Protein AF-F2K4C6-F1 (afdb_monomer_lite)

Structure (mmCIF, N/CA/C/O backbone):
data_AF-F2K4C6-F1
#
_entry.id   AF-F2K4C6-F1
#
loop_
_atom_site.group_PDB
_atom_site.id
_atom_site.type_symbol
_atom_site.label_atom_id
_atom_site.label_alt_id
_atom_site.label_comp_id
_atom_site.label_asym_id
_atom_site.label_entity_id
_atom_site.label_seq_id
_atom_site.pdbx_PDB_ins_code
_atom_site.Cartn_x
_atom_site.Cartn_y
_atom_site.Cartn_z
_atom_site.occupancy
_atom_site.B_iso_or_equiv
_atom_site.auth_seq_id
_atom_site.auth_comp_id
_atom_site.auth_asym_id
_atom_site.auth_atom_id
_atom_site.pdbx_PDB_model_num
ATOM 1 N N . MET A 1 1 ? 4.928 5.825 -32.098 1.00 40.00 1 MET A N 1
ATOM 2 C CA . MET A 1 1 ? 4.825 5.168 -30.779 1.00 40.00 1 MET A CA 1
ATOM 3 C C . MET A 1 1 ? 5.886 5.781 -29.882 1.00 40.00 1 MET A C 1
ATOM 5 O O . MET A 1 1 ? 7.008 5.912 -30.366 1.00 40.00 1 MET A O 1
ATOM 9 N N . PRO A 1 2 ? 5.565 6.223 -28.655 1.00 49.38 2 PRO A N 1
ATOM 10 C CA . PRO A 1 2 ? 6.609 6.535 -27.681 1.00 49.38 2 PRO A CA 1
ATOM 11 C C . PRO A 1 2 ? 7.498 5.294 -27.514 1.00 49.38 2 PRO A C 1
ATOM 13 O O . PRO A 1 2 ? 6.995 4.171 -27.565 1.00 49.38 2 PRO A O 1
ATOM 16 N N . ARG A 1 3 ? 8.820 5.481 -27.414 1.00 61.28 3 ARG A N 1
ATOM 17 C CA . ARG A 1 3 ? 9.746 4.366 -27.155 1.00 61.28 3 ARG A CA 1
ATOM 18 C C . ARG A 1 3 ? 9.331 3.723 -25.832 1.00 61.28 3 ARG A C 1
ATOM 20 O O . ARG A 1 3 ? 9.084 4.463 -24.881 1.00 61.28 3 ARG A O 1
ATOM 27 N N . ALA A 1 4 ? 9.250 2.393 -25.785 1.00 64.12 4 ALA A N 1
ATOM 28 C CA . ALA A 1 4 ? 8.901 1.633 -24.579 1.00 64.12 4 ALA A CA 1
ATOM 29 C C . ALA A 1 4 ? 9.709 2.104 -23.350 1.00 64.12 4 ALA A C 1
ATOM 31 O O . ALA A 1 4 ? 9.184 2.184 -22.243 1.00 64.12 4 ALA A O 1
ATOM 32 N N . ASP A 1 5 ? 10.938 2.559 -23.587 1.00 71.88 5 ASP A N 1
ATOM 33 C CA . ASP A 1 5 ? 11.842 3.115 -22.586 1.00 71.88 5 ASP A CA 1
ATOM 34 C C . ASP A 1 5 ? 11.297 4.350 -21.849 1.00 71.88 5 ASP A C 1
ATOM 36 O O . ASP A 1 5 ? 11.468 4.469 -20.638 1.00 71.88 5 ASP A O 1
ATOM 40 N N . ALA A 1 6 ? 10.600 5.259 -22.540 1.00 82.31 6 ALA A N 1
ATOM 41 C CA . ALA A 1 6 ? 10.048 6.463 -21.910 1.00 82.31 6 ALA A CA 1
ATOM 42 C C . ALA A 1 6 ? 8.894 6.123 -20.959 1.00 82.31 6 ALA A C 1
ATOM 44 O O . ALA A 1 6 ? 8.759 6.728 -19.898 1.00 82.31 6 ALA A O 1
ATOM 45 N N . PHE A 1 7 ? 8.099 5.119 -21.328 1.00 86.31 7 PHE A N 1
ATOM 46 C CA . PHE A 1 7 ? 6.971 4.662 -20.531 1.00 86.31 7 PHE A CA 1
ATOM 47 C C . PHE A 1 7 ? 7.425 4.037 -19.207 1.00 86.31 7 PHE A C 1
ATOM 49 O O . PHE A 1 7 ? 6.966 4.449 -18.143 1.00 86.31 7 PHE A O 1
ATOM 56 N N . TYR A 1 8 ? 8.359 3.081 -19.251 1.00 87.69 8 TYR A N 1
ATOM 57 C CA . TYR A 1 8 ? 8.857 2.442 -18.029 1.00 87.69 8 TYR A CA 1
ATOM 58 C C . TYR A 1 8 ? 9.624 3.415 -17.138 1.00 87.69 8 TYR A C 1
ATOM 60 O O . TYR A 1 8 ? 9.556 3.306 -15.915 1.00 87.69 8 TYR A O 1
ATOM 68 N N . PHE A 1 9 ? 10.320 4.381 -17.739 1.00 90.62 9 PHE A N 1
ATOM 69 C CA . PHE A 1 9 ? 11.008 5.426 -16.996 1.00 90.62 9 PHE A CA 1
ATOM 70 C C . PHE A 1 9 ? 10.029 6.309 -16.213 1.00 90.62 9 PHE A C 1
ATOM 72 O O . PHE A 1 9 ? 10.217 6.514 -15.015 1.00 90.62 9 PHE A O 1
ATOM 79 N N . GLU A 1 10 ? 8.973 6.798 -16.867 1.00 92.25 10 GLU A N 1
ATOM 80 C CA . GLU A 1 10 ? 7.954 7.628 -16.219 1.00 92.25 10 GLU A CA 1
ATOM 81 C C . GLU A 1 10 ? 7.222 6.851 -15.123 1.00 92.25 10 GLU A C 1
ATOM 83 O O . GLU A 1 10 ? 7.117 7.331 -13.997 1.00 92.25 10 GLU A O 1
ATOM 88 N N . LEU A 1 11 ? 6.809 5.613 -15.412 1.00 92.50 11 LEU A N 1
ATOM 89 C CA . LEU A 1 11 ? 6.166 4.741 -14.432 1.00 92.50 11 LEU A CA 1
ATOM 90 C C . LEU A 1 11 ? 7.041 4.534 -13.188 1.00 92.50 11 LEU A C 1
ATOM 92 O O . LEU A 1 11 ? 6.557 4.645 -12.061 1.00 92.50 11 LEU A O 1
ATOM 96 N N . ASN A 1 12 ? 8.336 4.282 -13.390 1.00 93.25 12 ASN A N 1
ATOM 97 C CA . ASN A 1 12 ? 9.282 4.118 -12.297 1.00 93.25 12 ASN A CA 1
ATOM 98 C C . ASN A 1 12 ? 9.453 5.407 -11.475 1.00 93.25 12 ASN A C 1
ATOM 100 O O . ASN A 1 12 ? 9.459 5.342 -10.249 1.00 93.25 12 ASN A O 1
ATOM 104 N N . ALA A 1 13 ? 9.548 6.566 -12.133 1.00 94.44 13 ALA A N 1
ATOM 105 C CA . ALA A 1 13 ? 9.710 7.858 -11.466 1.00 94.44 13 ALA A CA 1
ATOM 106 C C . ALA A 1 13 ? 8.476 8.252 -10.637 1.00 94.44 13 ALA A C 1
ATOM 108 O O . ALA A 1 13 ? 8.610 8.758 -9.521 1.00 94.44 13 ALA A O 1
ATOM 109 N N . VAL A 1 14 ? 7.269 8.006 -11.158 1.00 96.38 14 VAL A N 1
ATOM 110 C CA . VAL A 1 14 ? 6.026 8.277 -10.421 1.00 96.38 14 VAL A CA 1
ATOM 111 C C . VAL A 1 14 ? 5.914 7.351 -9.209 1.00 96.38 14 VAL A C 1
ATOM 113 O O . VAL A 1 14 ? 5.602 7.827 -8.117 1.00 96.38 14 VAL A O 1
ATOM 116 N N . LEU A 1 15 ? 6.227 6.058 -9.367 1.00 96.44 15 LEU A N 1
ATOM 117 C CA . LEU A 1 15 ? 6.209 5.104 -8.256 1.00 96.44 15 LEU A CA 1
ATOM 118 C C . LEU A 1 15 ? 7.236 5.460 -7.176 1.00 96.44 15 LEU A C 1
ATOM 120 O O . LEU A 1 15 ? 6.908 5.448 -5.993 1.00 96.44 15 LEU A O 1
ATOM 124 N N . GLU A 1 16 ? 8.458 5.817 -7.567 1.00 96.38 16 GLU A N 1
ATOM 125 C CA . GLU A 1 16 ? 9.504 6.238 -6.634 1.00 96.38 16 GLU A CA 1
ATOM 126 C C . GLU A 1 16 ? 9.077 7.459 -5.816 1.00 96.38 16 GLU A C 1
ATOM 128 O O . GLU A 1 16 ? 9.155 7.437 -4.588 1.00 96.38 16 GLU A O 1
ATOM 133 N N . LYS A 1 17 ? 8.525 8.481 -6.475 1.00 97.25 17 LYS A N 1
ATOM 134 C CA . LYS A 1 17 ? 8.016 9.668 -5.787 1.00 97.25 17 LYS A CA 1
ATOM 135 C C . LYS A 1 17 ? 6.881 9.331 -4.819 1.00 97.25 17 LYS A C 1
ATOM 137 O O . LYS A 1 17 ? 6.863 9.855 -3.709 1.00 97.25 17 LYS A O 1
ATOM 142 N N . ALA A 1 18 ? 5.949 8.464 -5.219 1.00 97.31 18 ALA A N 1
ATOM 143 C CA . ALA A 1 18 ? 4.844 8.038 -4.360 1.00 97.31 18 ALA A CA 1
ATOM 144 C C . ALA A 1 18 ? 5.346 7.289 -3.113 1.00 97.31 18 ALA A C 1
ATOM 146 O O . ALA A 1 18 ? 4.859 7.532 -2.011 1.00 97.31 18 ALA A O 1
ATOM 147 N N . ILE A 1 19 ? 6.371 6.443 -3.268 1.00 96.62 19 ILE A N 1
ATOM 148 C CA . ILE A 1 19 ? 7.059 5.752 -2.166 1.00 96.62 19 ILE A CA 1
ATOM 149 C C . ILE A 1 19 ? 7.709 6.755 -1.205 1.00 96.62 19 ILE A C 1
ATOM 151 O O . ILE A 1 19 ? 7.538 6.627 0.007 1.00 96.62 19 ILE A O 1
ATOM 155 N N . GLU A 1 20 ? 8.434 7.754 -1.720 1.00 96.31 20 GLU A N 1
ATOM 156 C CA . GLU A 1 20 ? 9.131 8.759 -0.901 1.00 96.31 20 GLU A CA 1
ATOM 157 C C . GLU A 1 20 ? 8.183 9.530 0.019 1.00 96.31 20 GLU A C 1
ATOM 159 O O . GLU A 1 20 ? 8.484 9.733 1.197 1.00 96.31 20 GLU A O 1
ATOM 164 N N . ILE A 1 21 ? 7.025 9.933 -0.507 1.00 96.25 21 ILE A N 1
ATOM 165 C CA . ILE A 1 21 ? 6.021 10.684 0.256 1.00 96.25 21 ILE A CA 1
ATOM 166 C C . ILE A 1 21 ? 4.988 9.782 0.944 1.00 96.25 21 ILE A C 1
ATOM 168 O O . ILE A 1 21 ? 4.093 10.299 1.608 1.00 96.25 21 ILE A O 1
ATOM 172 N N . LYS A 1 22 ? 5.112 8.455 0.800 1.00 94.38 22 LYS A N 1
ATOM 173 C CA . LYS A 1 22 ? 4.155 7.448 1.289 1.00 94.38 22 LYS A CA 1
ATOM 174 C C . LYS A 1 22 ? 2.709 7.727 0.854 1.00 94.38 22 LYS A C 1
ATOM 176 O O . LYS A 1 22 ? 1.775 7.557 1.634 1.00 94.38 22 LYS A O 1
ATO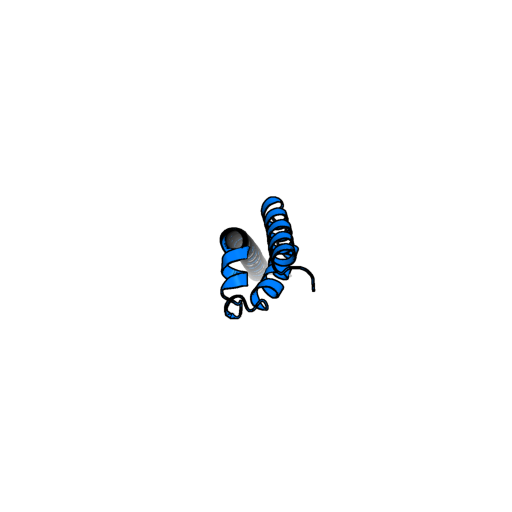M 181 N N . ASP A 1 23 ? 2.525 8.160 -0.388 1.00 96.88 23 ASP A N 1
ATOM 182 C CA . ASP A 1 23 ? 1.201 8.378 -0.972 1.00 96.88 23 ASP A CA 1
ATOM 183 C C . ASP A 1 23 ? 0.580 7.031 -1.364 1.00 96.88 23 ASP A C 1
ATOM 185 O O . ASP A 1 23 ? 0.821 6.493 -2.448 1.00 96.88 23 ASP A O 1
ATOM 189 N N . LEU A 1 24 ? -0.193 6.470 -0.433 1.00 94.62 24 LEU A N 1
ATOM 190 C CA . LEU A 1 24 ? -0.827 5.164 -0.580 1.00 94.62 24 LEU A CA 1
ATOM 191 C C . LEU A 1 24 ? -1.860 5.136 -1.707 1.00 94.62 24 LEU A C 1
ATOM 193 O O . LEU A 1 24 ? -1.939 4.134 -2.413 1.00 94.62 24 LEU A O 1
ATOM 197 N N . ASP A 1 25 ? -2.609 6.221 -1.913 1.00 95.50 25 ASP A N 1
ATOM 198 C CA . ASP A 1 25 ? -3.624 6.290 -2.968 1.00 95.50 25 ASP A CA 1
ATOM 199 C C . ASP A 1 25 ? -2.964 6.153 -4.342 1.00 95.50 25 ASP A C 1
ATOM 201 O O . ASP A 1 25 ? -3.362 5.315 -5.157 1.00 95.50 25 ASP A O 1
ATOM 205 N N . THR A 1 26 ? -1.886 6.910 -4.570 1.00 96.31 26 THR A N 1
ATOM 206 C CA . THR A 1 26 ? -1.102 6.795 -5.804 1.00 96.31 26 THR A CA 1
ATOM 207 C C . THR A 1 26 ? -0.457 5.414 -5.934 1.00 96.31 26 THR A C 1
ATOM 209 O O . THR A 1 26 ? -0.487 4.835 -7.020 1.00 96.31 26 THR A O 1
ATOM 212 N N . ILE A 1 27 ? 0.083 4.840 -4.851 1.00 96.31 27 ILE A N 1
ATOM 213 C CA . ILE A 1 27 ? 0.650 3.479 -4.865 1.00 96.31 27 ILE A CA 1
ATOM 214 C C . ILE A 1 27 ? -0.400 2.442 -5.297 1.00 96.31 27 ILE A C 1
ATOM 216 O O . ILE A 1 27 ? -0.107 1.615 -6.162 1.00 96.31 27 ILE A O 1
ATOM 220 N N . PHE A 1 28 ? -1.625 2.502 -4.767 1.00 94.44 28 PHE A N 1
ATOM 221 C CA . PHE A 1 28 ? -2.698 1.570 -5.132 1.00 94.44 28 PHE A CA 1
ATOM 222 C C . PHE A 1 28 ? -3.166 1.735 -6.580 1.00 94.44 28 PHE A C 1
ATOM 224 O O . PHE A 1 28 ? -3.433 0.745 -7.267 1.00 94.44 28 PHE A O 1
ATOM 231 N N . GLU A 1 29 ? -3.265 2.967 -7.080 1.00 95.31 29 GLU A N 1
ATOM 232 C CA . GLU A 1 29 ? -3.603 3.193 -8.488 1.00 95.31 29 GLU A CA 1
ATOM 233 C C . GLU A 1 29 ? -2.499 2.686 -9.426 1.00 95.31 29 GLU A C 1
ATOM 235 O O . GLU A 1 29 ? -2.791 2.043 -10.442 1.00 95.31 29 GLU A O 1
ATOM 240 N N . LEU A 1 30 ? -1.229 2.879 -9.059 1.00 94.19 30 LEU A N 1
ATOM 241 C CA . LEU A 1 30 ? -0.099 2.340 -9.812 1.00 94.19 30 LEU A CA 1
ATOM 242 C C . LEU A 1 30 ? -0.054 0.813 -9.765 1.00 94.19 30 LEU A C 1
ATOM 244 O O . LEU A 1 30 ? 0.204 0.203 -10.796 1.00 94.19 30 LEU A O 1
ATOM 248 N N . GLU A 1 31 ? -0.362 0.172 -8.638 1.00 91.94 31 GLU A N 1
ATOM 249 C CA . GLU A 1 31 ? -0.454 -1.291 -8.543 1.00 91.94 31 GLU A CA 1
ATOM 250 C C . GLU A 1 31 ? -1.499 -1.855 -9.524 1.00 91.94 31 GLU A C 1
ATOM 252 O O . GLU A 1 31 ? -1.221 -2.778 -10.302 1.00 91.94 31 GLU A O 1
ATOM 257 N N . LYS A 1 32 ? -2.699 -1.259 -9.563 1.00 91.44 32 LYS A N 1
ATOM 258 C CA . LYS A 1 32 ? -3.758 -1.632 -10.522 1.00 91.44 32 LYS A CA 1
ATOM 259 C C . LYS A 1 32 ? -3.331 -1.428 -11.972 1.00 91.44 32 LYS A C 1
ATOM 261 O O . LYS A 1 32 ? -3.821 -2.123 -12.862 1.00 91.44 32 LYS A O 1
ATOM 266 N N . TYR A 1 33 ? -2.478 -0.445 -12.231 1.00 91.31 33 TYR A N 1
ATOM 267 C CA . TYR A 1 33 ? -1.964 -0.167 -13.564 1.00 91.31 33 TYR A CA 1
ATOM 268 C C . TYR A 1 33 ? -0.839 -1.137 -13.963 1.00 91.31 33 TYR A C 1
ATOM 270 O O . TYR A 1 33 ? -0.890 -1.743 -15.035 1.00 91.31 33 TYR A O 1
ATOM 278 N N . ILE A 1 34 ? 0.130 -1.357 -13.073 1.00 90.62 34 ILE A N 1
ATOM 279 C CA . ILE A 1 34 ? 1.269 -2.271 -13.235 1.00 90.62 34 ILE A CA 1
ATOM 280 C C . ILE A 1 34 ? 0.786 -3.711 -13.418 1.00 90.62 34 ILE A C 1
ATOM 282 O O . ILE A 1 34 ? 1.281 -4.406 -14.298 1.00 90.62 34 ILE A O 1
ATOM 286 N N . SER A 1 35 ? -0.222 -4.154 -12.666 1.00 87.81 35 SER A N 1
ATOM 287 C CA . SER A 1 35 ? -0.798 -5.504 -12.810 1.00 87.81 35 SER A CA 1
ATOM 288 C C . SER A 1 35 ? -1.454 -5.760 -14.173 1.00 87.81 35 SER A C 1
ATOM 290 O O . SER A 1 35 ? -1.596 -6.910 -14.584 1.00 87.81 35 SER A O 1
ATOM 292 N N . LYS A 1 36 ? -1.827 -4.701 -14.903 1.00 89.75 36 LYS A N 1
ATOM 293 C CA . LYS A 1 36 ? -2.328 -4.788 -16.285 1.00 89.75 36 LYS A CA 1
ATOM 294 C C . LYS A 1 36 ? -1.208 -4.746 -17.324 1.00 89.75 36 LYS A C 1
ATOM 296 O O . LYS A 1 36 ? -1.465 -4.996 -18.502 1.00 89.75 36 LYS A O 1
ATOM 301 N N . CYS A 1 37 ? 0.017 -4.414 -16.923 1.00 85.25 37 CYS A N 1
ATOM 302 C CA . CYS A 1 37 ? 1.163 -4.422 -17.816 1.00 85.25 37 CYS A CA 1
ATOM 303 C C . CYS A 1 37 ? 1.619 -5.869 -18.044 1.00 85.25 37 CYS A C 1
ATOM 305 O O . CYS A 1 37 ? 2.014 -6.577 -17.121 1.00 85.25 37 CYS A O 1
ATOM 307 N N . HIS A 1 38 ? 1.588 -6.309 -19.300 1.00 83.75 38 HIS A N 1
ATOM 308 C CA . HIS A 1 38 ? 2.061 -7.631 -19.707 1.00 83.75 38 HIS A CA 1
ATOM 309 C C . HIS A 1 38 ? 3.577 -7.625 -19.938 1.00 83.75 38 HIS A C 1
ATOM 311 O O . HIS A 1 38 ? 4.041 -7.686 -21.078 1.00 83.75 38 HIS A O 1
ATOM 317 N N . PHE A 1 39 ? 4.357 -7.505 -18.859 1.00 83.00 39 PHE A N 1
ATOM 318 C CA . PHE A 1 39 ? 5.827 -7.523 -18.929 1.00 83.00 39 PHE A CA 1
ATOM 319 C C . PHE A 1 39 ? 6.380 -8.841 -19.501 1.00 83.00 39 PHE A C 1
ATOM 321 O O . PHE A 1 39 ? 7.453 -8.860 -20.095 1.00 83.00 39 PHE A O 1
ATOM 328 N N . ASP A 1 40 ? 5.621 -9.930 -19.376 1.00 81.94 40 ASP A N 1
ATOM 329 C CA . ASP A 1 40 ? 5.899 -11.254 -19.940 1.00 81.94 40 ASP A CA 1
ATOM 330 C C . ASP A 1 40 ? 5.833 -11.299 -21.475 1.00 81.94 40 ASP A C 1
ATOM 332 O O . ASP A 1 40 ? 6.379 -12.209 -22.094 1.00 81.94 40 ASP A O 1
ATOM 336 N N . ARG A 1 41 ? 5.172 -10.318 -22.100 1.00 86.25 41 ARG A N 1
ATOM 337 C CA . ARG A 1 41 ? 4.987 -10.245 -23.558 1.00 86.25 41 ARG A CA 1
ATOM 338 C C . ARG A 1 41 ? 5.989 -9.329 -24.255 1.00 86.25 41 ARG A C 1
ATOM 340 O O . ARG A 1 41 ? 5.841 -9.086 -25.453 1.00 86.25 41 ARG A O 1
ATOM 347 N N . LEU A 1 42 ? 6.973 -8.806 -23.527 1.00 84.31 42 LEU A N 1
ATOM 348 C CA . LEU A 1 42 ? 7.994 -7.941 -24.104 1.00 84.31 42 LEU A CA 1
ATOM 349 C C . LEU A 1 42 ? 8.911 -8.721 -25.037 1.00 84.31 42 LEU A C 1
ATOM 351 O O . LEU A 1 42 ? 9.301 -9.858 -24.756 1.00 84.31 42 LEU A O 1
ATOM 355 N N . LYS A 1 43 ? 9.278 -8.096 -26.157 1.00 89.31 43 LYS A N 1
ATOM 356 C CA . LYS A 1 43 ? 10.274 -8.676 -27.055 1.00 89.31 43 LYS A CA 1
ATOM 357 C C . LYS A 1 43 ? 11.648 -8.684 -26.377 1.00 89.31 43 LYS A C 1
ATOM 359 O O . LYS A 1 43 ? 11.927 -7.798 -25.564 1.00 89.31 43 LYS A O 1
ATOM 364 N N . PRO A 1 44 ? 12.542 -9.621 -26.733 1.00 87.12 44 PRO A N 1
ATOM 365 C CA . PRO A 1 44 ? 13.900 -9.655 -26.194 1.00 87.12 44 PRO A CA 1
ATOM 366 C C . PRO A 1 44 ? 14.650 -8.326 -26.338 1.00 87.12 44 PRO A C 1
ATOM 368 O O . PRO A 1 44 ? 15.373 -7.932 -25.427 1.00 87.12 44 PRO A O 1
ATOM 371 N N . GLU A 1 45 ? 14.448 -7.602 -27.442 1.00 86.50 45 GLU A N 1
ATOM 372 C CA . GLU A 1 45 ? 15.085 -6.303 -27.674 1.00 86.50 45 GLU A CA 1
ATOM 373 C C . GLU A 1 45 ? 14.573 -5.227 -26.707 1.00 86.50 45 GLU A C 1
ATOM 375 O O . GLU A 1 45 ? 15.360 -4.411 -26.236 1.00 86.50 45 GLU A O 1
ATOM 380 N N . GLU A 1 46 ? 13.278 -5.248 -26.378 1.00 85.81 46 GLU A N 1
ATOM 381 C CA . GLU A 1 46 ? 12.657 -4.320 -25.424 1.00 85.81 46 GLU A CA 1
ATOM 382 C C . GLU A 1 46 ? 13.075 -4.638 -23.987 1.00 85.81 46 GLU A C 1
ATOM 384 O O . GLU A 1 46 ? 13.308 -3.725 -23.198 1.00 85.81 46 GLU A O 1
ATOM 389 N N . LEU A 1 47 ? 13.208 -5.926 -23.652 1.00 85.75 47 LEU A N 1
ATOM 390 C CA . LEU A 1 47 ? 13.742 -6.375 -22.366 1.00 85.75 47 LEU A CA 1
ATOM 391 C C . LEU A 1 47 ? 15.200 -5.951 -22.201 1.00 85.75 47 LEU A C 1
ATOM 393 O O . LEU A 1 47 ? 15.557 -5.399 -21.166 1.00 85.75 47 LEU A O 1
ATOM 397 N N . ALA A 1 48 ? 16.032 -6.166 -23.222 1.00 85.12 48 ALA A N 1
ATOM 398 C CA . ALA A 1 48 ? 17.443 -5.803 -23.185 1.00 85.12 48 ALA A CA 1
ATOM 399 C C . ALA A 1 48 ? 17.649 -4.281 -23.131 1.00 85.12 48 ALA A C 1
ATOM 401 O O . ALA A 1 48 ? 18.504 -3.810 -22.382 1.00 85.12 48 ALA A O 1
ATOM 402 N N . SER A 1 49 ? 16.858 -3.493 -23.874 1.00 84.69 49 SER A N 1
ATOM 403 C CA . SER A 1 49 ? 16.968 -2.027 -23.840 1.00 84.69 49 SER A CA 1
ATOM 404 C C . SER A 1 49 ? 16.487 -1.424 -22.518 1.00 84.69 49 SER A C 1
ATOM 406 O O . SER A 1 49 ? 16.988 -0.375 -22.113 1.00 84.69 49 SER A O 1
ATOM 408 N N . ASN A 1 50 ? 15.563 -2.098 -21.822 1.00 87.75 50 ASN A N 1
ATOM 409 C CA . ASN A 1 50 ? 14.937 -1.607 -20.593 1.00 87.75 50 ASN A CA 1
ATOM 410 C C . ASN A 1 50 ? 15.334 -2.354 -19.323 1.00 87.75 50 ASN A C 1
ATOM 412 O O . ASN A 1 50 ? 14.796 -2.044 -18.262 1.00 87.75 50 ASN A O 1
ATOM 416 N N . GLU A 1 51 ? 16.275 -3.297 -19.386 1.00 87.81 51 GLU A N 1
ATOM 417 C CA . GLU A 1 51 ? 16.582 -4.215 -18.283 1.00 87.81 51 GLU A CA 1
ATOM 418 C C . GLU A 1 51 ? 16.815 -3.476 -16.960 1.00 87.81 51 GLU A C 1
ATOM 420 O O . GLU A 1 51 ? 16.238 -3.819 -15.927 1.00 87.81 51 GLU A O 1
ATOM 425 N N . LYS A 1 52 ? 17.620 -2.407 -17.000 1.00 90.69 52 LYS A N 1
ATOM 426 C CA . LYS A 1 52 ? 17.915 -1.588 -15.821 1.00 90.69 52 LYS A CA 1
ATOM 427 C C . LYS A 1 52 ? 16.655 -0.928 -15.253 1.00 90.69 52 LYS A C 1
ATOM 429 O O . LYS A 1 52 ? 16.465 -0.945 -14.043 1.00 90.69 52 LYS A O 1
ATOM 434 N N . ILE A 1 53 ? 15.809 -0.362 -16.113 1.00 91.00 53 ILE A N 1
ATOM 435 C CA . ILE A 1 53 ? 14.584 0.337 -15.700 1.00 91.00 53 ILE A CA 1
ATOM 436 C C . ILE A 1 53 ? 13.582 -0.665 -15.120 1.00 91.00 53 ILE A C 1
ATOM 438 O O . ILE A 1 53 ? 13.017 -0.415 -14.060 1.00 91.00 53 ILE A O 1
ATOM 442 N N . LEU A 1 54 ? 13.404 -1.820 -15.766 1.00 90.56 54 LEU A N 1
ATOM 443 C CA . LEU A 1 54 ? 12.514 -2.884 -15.297 1.00 90.56 54 LEU A CA 1
ATOM 444 C C . LEU A 1 54 ? 12.979 -3.469 -13.959 1.00 90.56 54 LEU A C 1
ATOM 446 O O . LEU A 1 54 ? 12.152 -3.753 -13.094 1.00 90.56 54 LEU A O 1
ATOM 450 N N . ARG A 1 55 ? 14.295 -3.600 -13.758 1.00 92.75 55 ARG A N 1
ATOM 451 C CA . ARG A 1 55 ? 14.868 -4.030 -12.479 1.00 92.75 55 ARG A CA 1
ATOM 452 C C . ARG A 1 55 ? 14.548 -3.040 -11.361 1.00 92.75 55 ARG A C 1
ATOM 454 O O . ARG A 1 55 ? 14.008 -3.451 -10.339 1.00 92.75 55 ARG A O 1
ATOM 461 N N . THR A 1 56 ? 14.816 -1.751 -11.575 1.00 93.44 56 THR A N 1
ATOM 462 C CA . THR A 1 56 ? 14.499 -0.703 -10.591 1.00 93.44 56 THR A CA 1
ATOM 463 C C . THR A 1 56 ? 12.995 -0.611 -10.328 1.00 93.44 56 THR A C 1
ATOM 465 O O . THR A 1 56 ? 12.585 -0.481 -9.178 1.00 93.44 56 THR A O 1
ATOM 468 N N . LEU A 1 57 ? 12.160 -0.768 -11.358 1.00 93.06 57 LEU A N 1
ATOM 469 C CA . LEU A 1 57 ? 10.710 -0.827 -11.191 1.00 93.06 57 LEU A CA 1
ATOM 470 C C . LEU A 1 57 ? 10.296 -2.002 -10.293 1.00 93.06 57 LEU A C 1
ATOM 472 O O . LEU A 1 57 ? 9.468 -1.823 -9.404 1.00 93.06 57 LEU A O 1
ATOM 476 N N . GLY A 1 58 ? 10.903 -3.179 -10.472 1.00 92.81 58 GLY A N 1
ATOM 477 C CA . GLY A 1 58 ? 10.678 -4.340 -9.608 1.00 92.81 58 GLY A CA 1
ATOM 478 C C . GLY A 1 58 ? 11.057 -4.087 -8.146 1.00 92.81 58 GLY A C 1
ATOM 479 O O . GLY A 1 58 ? 10.277 -4.395 -7.245 1.00 92.81 58 GLY A O 1
ATOM 480 N N . GLU A 1 59 ? 12.216 -3.472 -7.903 1.00 95.88 59 GLU A N 1
ATOM 481 C CA . GLU A 1 59 ? 12.653 -3.061 -6.559 1.00 95.88 59 GLU A CA 1
ATOM 482 C C . GLU A 1 59 ? 11.671 -2.053 -5.938 1.00 95.88 59 GLU A C 1
ATOM 484 O O . GLU A 1 59 ? 11.300 -2.171 -4.769 1.00 95.88 59 GLU A O 1
ATOM 489 N N . ASN A 1 60 ? 11.184 -1.093 -6.725 1.00 95.31 60 ASN A N 1
ATOM 490 C CA . ASN A 1 60 ? 10.212 -0.098 -6.277 1.00 95.31 60 ASN A CA 1
ATOM 491 C C . ASN A 1 60 ? 8.859 -0.723 -5.933 1.00 95.31 60 ASN A C 1
ATOM 493 O O . ASN A 1 60 ? 8.287 -0.385 -4.900 1.00 95.31 60 ASN A O 1
ATOM 497 N N . ILE A 1 61 ? 8.378 -1.684 -6.723 1.00 95.00 61 ILE A N 1
ATOM 498 C CA . ILE A 1 61 ? 7.153 -2.436 -6.414 1.00 95.00 61 ILE A CA 1
ATOM 499 C C . ILE A 1 61 ? 7.291 -3.166 -5.072 1.00 95.00 61 ILE A C 1
ATOM 501 O O . ILE A 1 61 ? 6.376 -3.114 -4.253 1.00 95.00 61 ILE A O 1
ATOM 505 N N . GLN A 1 62 ? 8.441 -3.793 -4.799 1.00 96.06 62 GLN A N 1
ATOM 506 C CA . GLN A 1 62 ? 8.685 -4.453 -3.510 1.00 96.06 62 GLN A CA 1
ATOM 507 C C . GLN A 1 62 ? 8.685 -3.458 -2.342 1.00 96.06 62 GLN A C 1
ATOM 509 O O . GLN A 1 62 ? 8.070 -3.723 -1.309 1.00 96.06 62 GLN A O 1
ATOM 514 N N . ARG A 1 63 ? 9.324 -2.291 -2.508 1.00 96.19 63 ARG A N 1
ATOM 515 C CA . ARG A 1 63 ? 9.304 -1.221 -1.495 1.00 96.19 63 ARG A CA 1
ATOM 516 C C . ARG A 1 63 ? 7.888 -0.703 -1.235 1.00 96.19 63 ARG A C 1
ATOM 518 O O . ARG A 1 63 ? 7.515 -0.517 -0.080 1.00 96.19 63 ARG A O 1
ATOM 525 N N . ALA A 1 64 ? 7.100 -0.491 -2.287 1.00 96.06 64 ALA A N 1
ATOM 526 C CA . ALA A 1 64 ? 5.711 -0.061 -2.172 1.00 96.06 64 ALA A CA 1
ATOM 527 C C . ALA A 1 64 ? 4.850 -1.101 -1.436 1.00 96.06 64 ALA A C 1
ATOM 529 O O . ALA A 1 64 ? 4.090 -0.738 -0.540 1.00 96.06 64 ALA A O 1
ATOM 530 N N . ALA A 1 65 ? 5.022 -2.390 -1.749 1.00 93.50 65 ALA A N 1
ATOM 531 C CA . ALA A 1 65 ? 4.321 -3.476 -1.065 1.00 93.50 65 ALA A CA 1
ATOM 532 C C . ALA A 1 65 ? 4.638 -3.512 0.439 1.00 93.50 65 ALA A C 1
ATOM 534 O O . ALA A 1 65 ? 3.733 -3.687 1.253 1.00 93.50 65 ALA A O 1
ATOM 535 N N . GLU A 1 66 ? 5.897 -3.286 0.823 1.00 96.00 66 GLU A N 1
ATOM 536 C CA . GLU A 1 66 ? 6.286 -3.215 2.234 1.00 96.00 66 GLU A CA 1
ATOM 537 C C . GLU A 1 66 ? 5.647 -2.018 2.956 1.00 96.00 66 GLU A C 1
ATOM 539 O O . GLU A 1 66 ? 5.178 -2.161 4.084 1.00 96.00 66 GLU A O 1
ATOM 544 N N . ILE A 1 67 ? 5.559 -0.852 2.303 1.00 94.69 67 ILE A N 1
ATOM 545 C CA . ILE A 1 67 ? 4.860 0.320 2.857 1.00 94.69 67 ILE A CA 1
ATOM 546 C C . ILE A 1 67 ? 3.383 0.001 3.113 1.00 94.69 67 ILE A C 1
ATOM 548 O O . ILE A 1 67 ? 2.882 0.274 4.204 1.00 94.69 67 ILE A O 1
ATOM 552 N N . VAL A 1 68 ? 2.701 -0.610 2.139 1.00 94.00 68 VAL A N 1
ATOM 553 C CA . VAL A 1 68 ? 1.292 -1.009 2.276 1.00 94.00 68 VAL A CA 1
ATOM 554 C C . VAL A 1 68 ? 1.116 -2.015 3.414 1.00 94.00 68 VAL A C 1
ATOM 556 O O . VAL A 1 68 ? 0.203 -1.868 4.225 1.00 94.00 68 VAL A O 1
ATOM 559 N N . ARG A 1 69 ? 2.009 -3.007 3.519 1.00 95.75 69 ARG A N 1
ATOM 560 C CA . ARG A 1 69 ? 1.987 -4.022 4.582 1.00 95.75 69 ARG A CA 1
ATOM 561 C C . ARG A 1 69 ? 2.102 -3.394 5.972 1.00 95.75 69 ARG A C 1
ATOM 563 O O . ARG A 1 69 ? 1.321 -3.726 6.859 1.00 95.75 69 ARG A O 1
ATOM 570 N N . VAL A 1 70 ? 3.048 -2.473 6.159 1.00 95.62 70 VAL A N 1
ATOM 571 C CA . VAL A 1 70 ? 3.236 -1.768 7.437 1.00 95.62 70 VAL A CA 1
ATOM 572 C C . VAL A 1 70 ? 2.009 -0.929 7.793 1.00 95.62 70 VAL A C 1
ATOM 574 O O . VAL A 1 70 ? 1.595 -0.917 8.952 1.00 95.62 70 VAL A O 1
ATOM 577 N N 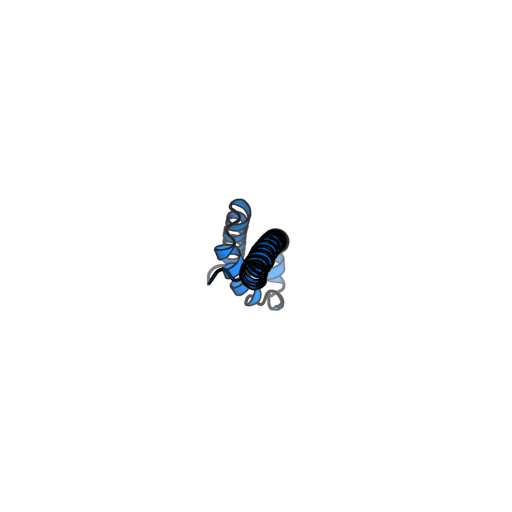. GLU A 1 71 ? 1.395 -0.258 6.817 1.00 94.75 71 GLU A N 1
ATOM 578 C CA . GLU A 1 71 ? 0.187 0.523 7.086 1.00 94.75 71 GLU A CA 1
ATOM 579 C C . GLU A 1 71 ? -1.002 -0.365 7.475 1.00 94.75 71 GLU A C 1
ATOM 581 O O . GLU A 1 71 ? -1.730 -0.045 8.415 1.00 94.75 71 GLU A O 1
ATOM 586 N N . GLN A 1 72 ? -1.167 -1.518 6.822 1.00 94.38 72 GLN A N 1
ATOM 587 C CA . GLN A 1 72 ? -2.190 -2.497 7.200 1.00 94.38 72 GLN A CA 1
ATOM 588 C C . GLN A 1 72 ? -2.021 -2.957 8.653 1.00 94.38 72 GLN A C 1
ATOM 590 O O . GLN A 1 72 ? -2.989 -2.941 9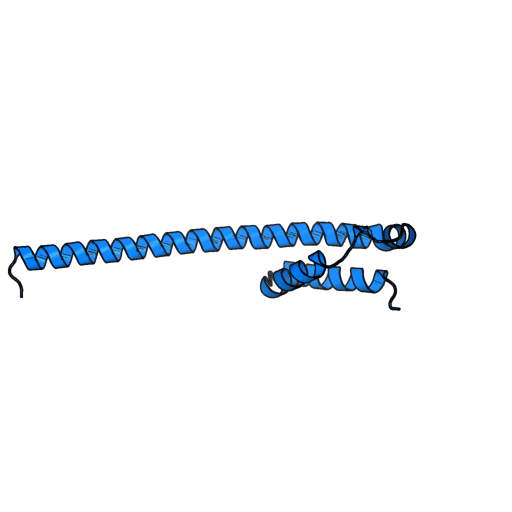.413 1.00 94.38 72 GLN A O 1
ATOM 595 N N . GLU A 1 73 ? -0.795 -3.278 9.077 1.00 97.06 73 GLU A N 1
ATOM 596 C CA . GLU A 1 73 ? -0.516 -3.643 10.472 1.00 97.06 73 GLU A CA 1
ATOM 597 C C . GLU A 1 73 ? -0.853 -2.515 11.462 1.00 97.06 73 GLU A C 1
ATOM 599 O O . GLU A 1 73 ? -1.303 -2.782 12.581 1.00 97.06 73 GLU A O 1
ATOM 604 N N . ASN A 1 74 ? -0.631 -1.251 11.085 1.00 96.19 74 ASN A N 1
ATOM 605 C CA . ASN A 1 74 ? -0.986 -0.105 11.925 1.00 96.19 74 ASN A CA 1
ATOM 606 C C . ASN A 1 74 ? -2.507 0.015 12.076 1.00 96.19 74 ASN A C 1
ATOM 608 O O . ASN A 1 74 ? -3.005 0.111 13.201 1.00 96.19 74 ASN A O 1
ATOM 612 N N . ILE A 1 75 ? -3.243 -0.075 10.966 1.00 96.62 75 ILE A N 1
ATOM 613 C CA . ILE A 1 75 ? -4.711 -0.021 10.951 1.00 96.62 75 ILE A CA 1
ATOM 614 C C . ILE A 1 75 ? -5.308 -1.165 11.781 1.00 96.62 75 ILE A C 1
ATOM 616 O O . ILE A 1 75 ? -6.245 -0.950 12.552 1.00 96.62 75 ILE A O 1
ATOM 620 N N . GLU A 1 76 ? -4.760 -2.378 11.683 1.00 96.69 76 GLU A N 1
ATOM 621 C CA . GLU A 1 76 ? -5.213 -3.524 12.479 1.00 96.69 76 GLU A CA 1
ATOM 622 C C . GLU A 1 76 ? -5.040 -3.295 13.989 1.00 96.69 76 GLU A C 1
ATOM 624 O O . GLU A 1 76 ? -5.954 -3.582 14.769 1.00 96.69 76 GLU A O 1
ATOM 629 N N . LYS A 1 77 ? -3.909 -2.716 14.414 1.00 96.81 77 LYS A N 1
ATOM 630 C CA . LYS A 1 77 ? -3.660 -2.370 15.827 1.00 96.81 77 LYS A CA 1
ATOM 631 C C . LYS A 1 77 ? -4.606 -1.281 16.331 1.00 96.81 77 LYS A C 1
ATOM 633 O O . LYS A 1 77 ? -5.104 -1.358 17.461 1.00 96.81 77 LYS A O 1
ATOM 638 N N . GLU A 1 78 ? -4.870 -0.267 15.513 1.00 97.50 78 GLU A N 1
ATOM 639 C CA . GLU A 1 78 ? -5.838 0.779 15.848 1.00 97.50 78 GLU A CA 1
ATOM 640 C C . GLU A 1 78 ? -7.253 0.211 15.980 1.00 97.50 78 GLU A C 1
ATOM 642 O O . GLU A 1 78 ? -7.961 0.518 16.945 1.00 97.50 78 GLU A O 1
ATOM 647 N N . LEU A 1 79 ? -7.644 -0.675 15.062 1.00 96.44 79 LEU A N 1
ATOM 648 C CA . LEU A 1 79 ? -8.936 -1.347 15.100 1.00 96.44 79 LEU A CA 1
ATOM 649 C C . LEU A 1 79 ? -9.103 -2.176 16.379 1.00 96.44 79 LEU A C 1
ATOM 651 O O . LEU A 1 79 ? -10.165 -2.126 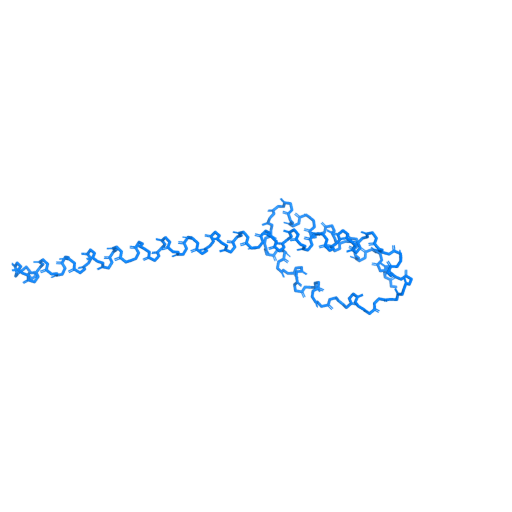17.005 1.00 96.44 79 LEU A O 1
ATOM 655 N N . GLU A 1 80 ? -8.068 -2.907 16.791 1.00 96.94 80 GLU A N 1
ATOM 656 C CA . GLU A 1 80 ? -8.101 -3.678 18.036 1.00 96.94 80 GLU A CA 1
ATOM 657 C C . GLU A 1 80 ? -8.258 -2.764 19.258 1.00 96.94 80 GLU A C 1
ATOM 659 O O . GLU A 1 80 ? -9.135 -2.973 20.099 1.00 96.94 80 GLU A O 1
ATOM 664 N N . THR A 1 81 ? -7.529 -1.646 19.280 1.00 97.25 81 THR A N 1
ATOM 665 C CA . THR A 1 81 ? -7.661 -0.626 20.331 1.00 97.25 81 THR A CA 1
ATOM 666 C C . THR A 1 81 ? -9.087 -0.059 20.410 1.00 97.25 81 THR A C 1
ATOM 668 O O . THR A 1 81 ? -9.614 0.194 21.500 1.00 97.25 81 THR A O 1
ATOM 671 N N . VAL A 1 82 ? -9.743 0.160 19.267 1.00 97.00 82 VAL A N 1
ATOM 672 C CA . VAL A 1 82 ? -11.137 0.630 19.213 1.00 97.00 82 VAL A CA 1
ATOM 673 C C . VAL A 1 82 ? -12.104 -0.430 19.745 1.00 97.00 82 VAL A C 1
ATOM 675 O O . VAL A 1 82 ? -13.005 -0.091 20.523 1.00 97.00 82 VAL A O 1
ATOM 678 N N . LYS A 1 83 ? -11.920 -1.705 19.383 1.00 96.19 83 LYS A N 1
ATOM 679 C CA . LYS A 1 83 ? -12.744 -2.814 19.895 1.00 96.19 83 LYS A CA 1
ATOM 680 C C . LYS A 1 83 ? -12.645 -2.934 21.415 1.00 96.19 83 LYS A C 1
ATOM 682 O O . LYS A 1 83 ? -13.677 -3.041 22.081 1.00 96.19 83 LYS A O 1
ATOM 687 N N . ASP A 1 84 ? -11.444 -2.827 21.975 1.00 96.38 84 ASP A N 1
ATOM 688 C CA . ASP A 1 84 ? -11.229 -2.877 23.424 1.00 96.38 84 ASP A CA 1
ATOM 689 C C . ASP A 1 84 ? -11.931 -1.733 24.157 1.00 96.38 84 ASP A C 1
ATOM 691 O O . ASP A 1 84 ? -12.637 -1.950 25.152 1.00 96.38 84 ASP A O 1
ATOM 695 N N . LYS A 1 85 ? -11.830 -0.509 23.625 1.00 96.31 85 LYS A N 1
ATOM 696 C CA . LYS A 1 85 ? -12.573 0.646 24.154 1.00 96.31 85 LYS A CA 1
ATOM 697 C C . LYS A 1 85 ? -14.080 0.402 24.108 1.00 96.31 85 LYS A C 1
ATOM 699 O O . LYS A 1 85 ? -14.777 0.664 25.092 1.00 96.31 85 LYS A O 1
ATOM 704 N N . GLN A 1 86 ? -14.590 -0.141 23.004 1.00 96.06 86 GLN A N 1
ATOM 705 C CA . GLN A 1 86 ? -16.010 -0.455 22.864 1.00 96.06 86 GLN A CA 1
ATOM 706 C C . GLN A 1 86 ? -16.466 -1.511 23.884 1.00 96.06 86 GLN A C 1
ATOM 708 O O . GLN A 1 86 ? -17.533 -1.365 24.489 1.00 96.06 86 GLN A O 1
ATOM 713 N N . ASN A 1 87 ? -15.661 -2.549 24.115 1.00 96.06 87 ASN A N 1
ATOM 714 C CA . ASN A 1 87 ? -15.941 -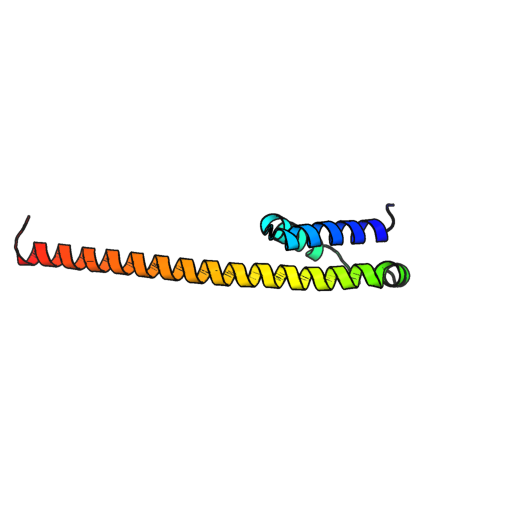3.585 25.110 1.00 96.06 87 ASN A CA 1
ATOM 715 C C . ASN A 1 87 ? -15.945 -3.020 26.534 1.00 96.06 87 ASN A C 1
ATOM 717 O O . ASN A 1 87 ? -16.854 -3.318 27.311 1.00 96.06 87 ASN A O 1
ATOM 721 N N . SER A 1 88 ? -15.000 -2.137 26.861 1.00 96.00 88 SER A N 1
ATOM 722 C CA . SER A 1 88 ? -14.970 -1.440 28.151 1.00 96.00 88 SER A CA 1
ATOM 723 C C . SER A 1 88 ? -16.241 -0.613 28.389 1.00 96.00 88 SER A C 1
ATOM 725 O O . SER A 1 88 ? -16.885 -0.739 29.434 1.00 96.00 88 SER A O 1
ATOM 727 N N . VAL A 1 89 ? -16.688 0.154 27.386 1.00 96.31 89 VAL A N 1
ATOM 728 C CA . VAL A 1 89 ? -17.944 0.922 27.459 1.00 96.31 89 VAL A CA 1
ATOM 729 C C . VAL A 1 89 ? -19.157 0.004 27.643 1.00 96.31 89 VAL A C 1
ATOM 731 O O . VAL A 1 89 ? -19.994 0.267 28.510 1.00 96.31 89 VAL A O 1
ATOM 734 N N . LYS A 1 90 ? -19.251 -1.098 26.884 1.00 95.38 90 LYS A N 1
ATOM 735 C CA . LYS A 1 90 ? -20.330 -2.095 27.034 1.00 95.38 90 LYS A CA 1
ATOM 736 C C . LYS A 1 90 ? -20.360 -2.687 28.447 1.00 95.38 90 LYS A C 1
ATOM 738 O O . LYS A 1 90 ? -21.431 -2.754 29.051 1.00 95.38 90 LYS A O 1
ATOM 743 N N . ASN A 1 91 ? -19.201 -3.045 28.995 1.00 95.19 91 ASN A N 1
ATOM 744 C CA . ASN A 1 91 ? -19.078 -3.594 30.346 1.00 95.19 91 ASN A CA 1
ATOM 745 C C . ASN A 1 91 ? -19.482 -2.576 31.419 1.00 95.19 91 ASN A C 1
ATOM 747 O O . ASN A 1 91 ? -20.226 -2.912 32.342 1.00 95.19 91 ASN A O 1
ATOM 751 N N . ASN A 1 92 ? -19.058 -1.319 31.287 1.00 95.88 92 ASN A N 1
ATOM 752 C CA . ASN A 1 92 ? -19.462 -0.254 32.205 1.00 95.88 92 ASN A CA 1
ATOM 753 C C . ASN A 1 92 ? -20.970 0.007 32.139 1.00 95.88 92 ASN A C 1
ATOM 755 O O . ASN A 1 92 ? -21.621 0.107 33.180 1.00 95.88 92 ASN A O 1
ATOM 759 N N . ARG A 1 93 ? -21.556 0.017 30.936 1.00 93.88 93 ARG A N 1
ATOM 760 C CA . ARG A 1 93 ? -23.011 0.114 30.761 1.00 93.88 93 ARG A CA 1
ATOM 761 C C . ARG A 1 93 ? -23.736 -1.037 31.459 1.00 93.88 93 ARG A C 1
ATOM 763 O O . ARG A 1 93 ? -24.705 -0.792 32.174 1.00 93.88 93 ARG A O 1
ATOM 770 N N . ALA A 1 94 ? -23.260 -2.272 31.300 1.00 93.81 94 ALA A N 1
ATOM 771 C CA . ALA A 1 94 ? -23.843 -3.440 31.961 1.00 93.81 94 ALA A CA 1
ATOM 772 C C . ALA A 1 94 ? -23.784 -3.336 33.496 1.00 93.81 94 ALA A C 1
ATOM 774 O O . ALA A 1 94 ? -24.767 -3.649 34.175 1.00 93.81 94 ALA A O 1
ATOM 775 N N . LYS A 1 95 ? -22.670 -2.836 34.050 1.00 94.94 95 LYS A N 1
ATOM 776 C CA . LYS A 1 95 ? -22.528 -2.575 35.492 1.00 94.94 95 LYS A CA 1
ATOM 777 C C . LYS A 1 95 ? -23.531 -1.533 35.991 1.00 94.94 95 LYS A C 1
ATOM 779 O O . LYS A 1 95 ? -24.183 -1.781 37.000 1.00 94.94 95 LYS A O 1
ATOM 784 N N . ILE A 1 96 ? -23.707 -0.418 35.277 1.00 93.31 96 ILE A N 1
ATOM 785 C CA . ILE A 1 96 ? -24.673 0.636 35.646 1.00 93.31 96 ILE A CA 1
ATOM 786 C C . ILE A 1 96 ? -26.105 0.094 35.636 1.00 93.31 96 ILE A C 1
ATOM 788 O O . ILE A 1 96 ? -26.835 0.264 36.610 1.00 93.31 96 ILE A O 1
ATOM 792 N N . VAL A 1 97 ? -26.493 -0.617 34.572 1.00 92.00 97 VAL A N 1
ATOM 793 C CA . VAL A 1 97 ? -27.822 -1.245 34.472 1.00 92.00 97 VAL A CA 1
ATOM 794 C C . VAL A 1 97 ? -28.055 -2.216 35.633 1.00 92.00 97 VAL A C 1
ATOM 796 O O . VAL A 1 97 ? -29.120 -2.203 36.250 1.00 92.00 97 VAL A O 1
ATOM 799 N N . SER A 1 98 ? -27.050 -3.027 35.969 1.00 91.25 98 SER A N 1
ATOM 800 C CA . SER A 1 98 ? -27.132 -3.972 37.088 1.00 91.25 98 SER A CA 1
ATOM 801 C C . SER A 1 98 ? -27.258 -3.253 38.434 1.00 91.25 98 SER A C 1
ATOM 803 O O . SER A 1 98 ? -28.083 -3.638 39.259 1.00 91.25 98 SER A O 1
ATOM 805 N N . TYR A 1 99 ? -26.495 -2.176 38.641 1.00 92.00 99 TYR A N 1
ATOM 806 C CA . TYR A 1 99 ? -26.568 -1.347 39.842 1.00 92.00 99 TYR A CA 1
ATOM 807 C C . TYR A 1 99 ? -27.958 -0.714 40.021 1.00 92.00 99 TYR A C 1
ATOM 809 O O . TYR A 1 99 ? -28.542 -0.836 41.099 1.00 92.00 99 TYR A O 1
ATOM 817 N N . HIS A 1 100 ? -28.531 -0.118 38.967 1.00 90.56 100 HIS A N 1
ATOM 818 C CA . HIS A 1 100 ? -29.890 0.440 39.010 1.00 90.56 100 HIS A CA 1
ATOM 819 C C . HIS A 1 100 ? -30.940 -0.628 39.333 1.00 90.56 100 HIS A C 1
ATOM 821 O O . HIS A 1 100 ? -31.803 -0.399 40.182 1.00 90.56 100 HIS A O 1
ATOM 827 N N . LYS A 1 101 ? -30.816 -1.821 38.732 1.00 89.50 101 LYS A N 1
ATOM 828 C CA . LYS A 1 101 ? -31.714 -2.953 38.996 1.00 89.50 101 LYS A CA 1
ATOM 829 C C . LYS A 1 101 ? -31.676 -3.394 40.462 1.00 89.50 101 LYS A C 1
ATOM 831 O O . LYS A 1 101 ? -32.728 -3.614 41.047 1.00 89.50 101 LYS A O 1
ATOM 836 N N . VAL A 1 102 ? -30.488 -3.510 41.062 1.00 90.06 102 VAL A N 1
ATOM 837 C CA . VAL A 1 102 ? -30.340 -3.922 42.473 1.00 90.06 102 VAL A CA 1
ATOM 838 C C . VAL A 1 102 ? -30.835 -2.840 43.436 1.00 90.06 102 VAL A C 1
ATOM 840 O O . VAL A 1 102 ? -31.389 -3.155 44.486 1.00 90.06 102 VAL A O 1
ATOM 843 N N . LYS A 1 103 ? -30.647 -1.561 43.098 1.00 86.75 103 LYS A N 1
ATOM 844 C CA . LYS A 1 103 ? -31.019 -0.433 43.963 1.00 86.75 103 LYS A CA 1
ATOM 845 C C . LYS A 1 103 ? -32.462 0.055 43.779 1.00 86.75 103 LYS A C 1
ATOM 847 O O . LYS A 1 103 ? -32.838 1.004 44.459 1.00 86.75 103 LYS A O 1
ATOM 852 N N . ASN A 1 104 ? -33.261 -0.570 42.905 1.00 81.44 104 ASN A N 1
ATOM 853 C CA . ASN A 1 104 ? -34.605 -0.106 42.522 1.00 81.44 104 ASN A CA 1
ATOM 854 C C . ASN A 1 104 ? -34.640 1.380 42.111 1.00 81.44 104 ASN A C 1
ATOM 856 O O . ASN A 1 104 ? -35.639 2.069 42.316 1.00 81.44 104 ASN A O 1
ATOM 860 N N . LEU A 1 105 ? -33.543 1.875 41.535 1.00 72.06 105 LEU A N 1
ATOM 861 C CA . LEU A 1 105 ? -33.470 3.228 40.996 1.00 72.06 105 LEU A CA 1
ATOM 862 C C . LEU A 1 105 ? -34.175 3.187 39.634 1.00 72.06 105 LEU A C 1
ATOM 864 O O . LEU A 1 105 ? -33.639 2.601 38.691 1.00 72.06 105 LEU A O 1
ATOM 868 N N . LYS A 1 106 ? -35.413 3.691 39.581 1.00 59.88 106 LYS A N 1
ATOM 869 C CA . LYS A 1 106 ? -36.186 3.854 38.342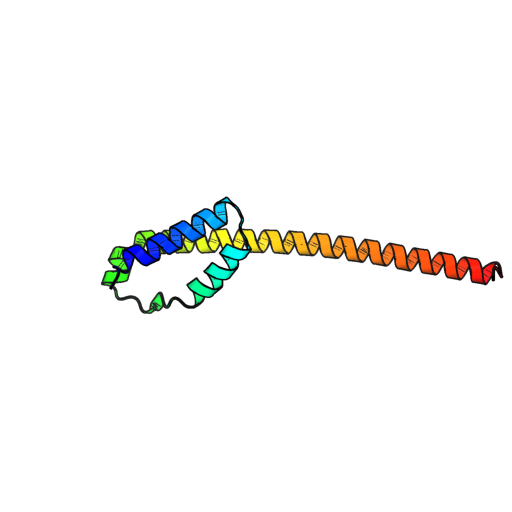 1.00 59.88 106 LYS A CA 1
ATOM 870 C C . LYS A 1 106 ? -35.807 5.149 37.643 1.00 59.88 106 LYS A C 1
ATOM 872 O O . LYS A 1 106 ? -35.715 6.173 38.354 1.00 59.88 106 LYS A O 1
#

Sequence (106 aa):
MPRADAFYFELNAVLEKAIEIKDLDTIFELEKYISKCHFDRLKPEELASNEKILRTLGENIQRAAEIVRVEQENIEKELETVKDKQNSVKNNRAKIVSYHKVKNLK

Radius of gyration: 25.49 Å; chains: 1; bounding box: 54×22×75 Å

Secondary structure (DSSP, 8-state):
---HHHHHHHHHHHHHHHHHTT-HHHHHHHHHHHTT--GGG--HHHHHHHHHHHHHHHHHHHHHHHHHHHHHHHHHHHHHHHHHHHHHHHHHHHHHHHHHHHHT--

pLDDT: mean 90.48, std 9.56, range [40.0, 97.5]

Organism: Marinomonas mediterranea (strain ATCC 700492 / JCM 21426 / NBRC 103028 / MMB-1) (NCBI:txid717774)

Foldseek 3Di:
DPQLQVVLQVLLVQLVVCLVVVVLVSLVVSVVVVVPDPPVPDDPVSCVVCVVSVVSSVVSNVSSVVSVVVVVVVVVVVVVVVVVVVVVVVVVVVVVVVVCVVVVPD